Protein AF-A0A4C1SD16-F1 (afdb_monomer)

Organism: Eumeta variegata (NCBI:txid151549)

Solvent-accessible surface area (backbone atoms only — not comparable to full-atom values): 7954 Å² total; per-residue (Å²): 136,87,85,84,81,86,81,81,81,81,81,81,78,88,81,86,79,81,88,83,91,84,89,83,85,88,73,81,88,77,89,76,85,75,83,66,86,53,93,75,70,70,78,79,90,65,90,68,82,77,78,76,79,74,75,88,68,74,70,80,69,47,78,40,91,42,68,75,43,73,69,59,51,51,52,49,34,74,75,73,43,80,88,42,58,48,82,43,75,42,74,61,86,95,42,52,24,24,36,38,38,64,56,76,76,73,81,76,78,132

pLDDT: mean 72.05, std 16.51, range [34.72, 94.25]

Mean predicted aligned error: 20.41 Å

Structure (mmCIF, N/CA/C/O backbone):
data_AF-A0A4C1SD16-F1
#
_entry.id   AF-A0A4C1SD16-F1
#
loop_
_atom_site.group_PDB
_atom_site.id
_atom_site.type_symbol
_atom_site.label_atom_id
_atom_site.label_alt_id
_atom_site.label_comp_id
_atom_site.label_asym_id
_atom_site.label_entity_id
_atom_site.label_seq_id
_atom_site.pdbx_PDB_ins_code
_atom_site.Cartn_x
_atom_site.Cartn_y
_atom_site.Cartn_z
_atom_site.occupancy
_atom_site.B_iso_or_equiv
_atom_site.auth_seq_id
_atom_site.auth_comp_id
_atom_site.auth_asym_id
_atom_site.auth_atom_id
_atom_site.pdbx_PDB_model_num
ATOM 1 N N . MET A 1 1 ? 43.553 -12.737 -11.558 1.00 48.62 1 MET A N 1
ATOM 2 C CA . MET A 1 1 ? 44.228 -11.443 -11.335 1.00 48.62 1 MET A CA 1
ATOM 3 C C . MET A 1 1 ? 43.387 -10.611 -10.385 1.00 48.62 1 MET A C 1
ATOM 5 O O . MET A 1 1 ? 42.163 -10.644 -10.478 1.00 48.62 1 MET A O 1
ATOM 9 N N . ASP A 1 2 ? 44.059 -9.990 -9.423 1.00 52.66 2 ASP A N 1
ATOM 10 C CA . ASP A 1 2 ? 43.539 -9.590 -8.114 1.00 52.66 2 ASP A CA 1
ATOM 11 C C . ASP A 1 2 ? 42.582 -8.392 -8.123 1.00 52.66 2 ASP A C 1
ATOM 13 O O . ASP A 1 2 ? 42.792 -7.400 -8.817 1.00 52.66 2 ASP A O 1
ATOM 17 N N . ARG A 1 3 ? 41.541 -8.464 -7.282 1.00 61.97 3 ARG A N 1
ATOM 18 C CA . ARG A 1 3 ? 40.680 -7.325 -6.937 1.00 61.97 3 ARG A CA 1
ATOM 19 C C . ARG A 1 3 ? 41.103 -6.798 -5.570 1.00 61.97 3 ARG A C 1
ATOM 21 O O . ARG A 1 3 ? 40.633 -7.295 -4.549 1.00 61.97 3 ARG A O 1
ATOM 28 N N . TYR A 1 4 ? 41.978 -5.801 -5.538 1.00 70.31 4 TYR A N 1
ATOM 29 C CA . TYR A 1 4 ? 42.266 -5.086 -4.296 1.00 70.31 4 TYR A CA 1
ATOM 30 C C . TYR A 1 4 ? 41.137 -4.094 -4.002 1.00 70.31 4 TYR A C 1
ATOM 32 O O . TYR A 1 4 ? 40.810 -3.249 -4.832 1.00 70.31 4 TYR A O 1
ATOM 40 N N . ILE A 1 5 ? 40.543 -4.192 -2.812 1.00 71.50 5 ILE A N 1
ATOM 41 C CA . ILE A 1 5 ? 39.614 -3.186 -2.292 1.00 71.50 5 ILE A CA 1
ATOM 42 C C . ILE A 1 5 ? 40.432 -2.233 -1.418 1.00 71.50 5 ILE A C 1
ATOM 44 O O . ILE A 1 5 ? 40.976 -2.635 -0.389 1.00 71.50 5 ILE A O 1
ATOM 48 N N . THR A 1 6 ? 40.536 -0.969 -1.817 1.00 65.88 6 THR A N 1
ATOM 49 C CA . THR A 1 6 ? 41.178 0.081 -1.019 1.00 65.88 6 THR A CA 1
ATOM 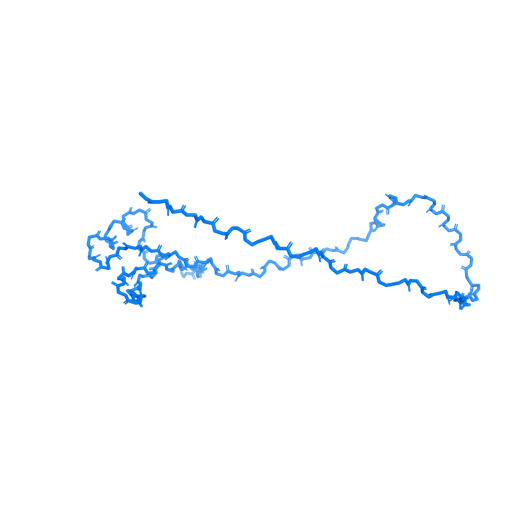50 C C . THR A 1 6 ? 40.219 0.559 0.073 1.00 65.88 6 THR A C 1
ATOM 52 O O . THR A 1 6 ? 39.249 1.271 -0.178 1.00 65.88 6 THR A O 1
ATOM 55 N N . VAL A 1 7 ? 40.471 0.162 1.323 1.00 67.25 7 VAL A N 1
ATOM 56 C CA . VAL A 1 7 ? 39.684 0.618 2.479 1.00 67.25 7 VAL A CA 1
ATOM 57 C C . VAL A 1 7 ? 40.284 1.923 3.013 1.00 67.25 7 VAL A C 1
ATOM 59 O O . VAL A 1 7 ? 41.321 1.920 3.675 1.00 67.25 7 VAL A O 1
ATOM 62 N N . VAL A 1 8 ? 39.638 3.057 2.734 1.00 68.88 8 VAL A N 1
ATOM 63 C CA . VAL A 1 8 ? 40.046 4.371 3.259 1.00 68.88 8 VAL A CA 1
ATOM 64 C C . VAL A 1 8 ? 39.604 4.495 4.726 1.00 68.88 8 VAL A C 1
ATOM 66 O O . VAL A 1 8 ? 38.414 4.431 5.039 1.00 68.88 8 VAL A O 1
ATOM 69 N N . LYS A 1 9 ? 40.559 4.662 5.653 1.00 70.88 9 LYS A N 1
ATOM 70 C CA . LYS A 1 9 ? 40.285 4.875 7.088 1.00 70.88 9 LYS A CA 1
ATOM 71 C C . LYS A 1 9 ? 39.626 6.246 7.310 1.00 70.88 9 LYS A C 1
ATOM 73 O O . LYS A 1 9 ? 40.157 7.259 6.865 1.00 70.88 9 LYS A O 1
ATOM 78 N N . ARG A 1 10 ? 38.499 6.300 8.035 1.00 64.69 10 ARG A N 1
ATOM 79 C CA . ARG A 1 10 ? 37.845 7.571 8.416 1.00 64.69 10 ARG A CA 1
ATOM 80 C C . ARG A 1 10 ? 38.685 8.324 9.456 1.00 64.69 10 ARG A C 1
ATOM 82 O O . ARG A 1 10 ? 39.172 7.723 10.413 1.00 64.69 10 ARG A O 1
ATOM 89 N N . GLY A 1 11 ? 38.846 9.634 9.258 1.00 66.69 11 GLY A N 1
ATOM 90 C CA . GLY A 1 11 ? 39.572 10.535 10.158 1.00 66.69 11 GLY A CA 1
ATOM 91 C C . GLY A 1 11 ? 38.939 10.636 11.552 1.00 66.69 11 GLY A C 1
ATOM 92 O O . GLY A 1 11 ? 37.726 10.508 11.708 1.00 66.69 11 GLY A O 1
ATOM 93 N N . ARG A 1 12 ? 39.790 10.829 12.568 1.00 64.19 12 ARG A N 1
ATOM 94 C CA . ARG A 1 12 ? 39.430 10.908 13.995 1.00 64.19 12 ARG A CA 1
ATOM 95 C C . ARG A 1 12 ? 38.642 12.189 14.320 1.00 64.19 12 ARG A C 1
ATOM 97 O O . ARG A 1 12 ? 38.887 13.234 13.727 1.00 64.19 12 ARG A O 1
ATOM 104 N N . SER A 1 13 ? 37.732 12.068 15.287 1.00 63.50 13 SER A N 1
ATOM 105 C CA . SER A 1 13 ? 36.763 13.063 15.772 1.00 63.50 13 SER A CA 1
ATOM 106 C C . SER A 1 13 ? 37.354 14.437 16.157 1.00 63.50 13 SER A C 1
ATOM 108 O O . SER A 1 13 ? 38.545 14.521 16.471 1.00 63.50 13 SER A O 1
ATOM 110 N N . PRO A 1 14 ? 36.536 15.513 16.203 1.00 68.56 14 PRO A N 1
ATOM 111 C CA . PRO A 1 14 ? 37.007 16.861 16.527 1.00 68.56 14 PRO A CA 1
ATOM 112 C C . PRO A 1 14 ? 37.561 16.984 17.955 1.00 68.56 14 PRO A C 1
ATOM 114 O O . PRO A 1 14 ? 37.008 16.433 18.907 1.00 68.56 14 PRO A O 1
ATOM 117 N N . LYS A 1 15 ? 38.651 17.748 18.100 1.00 59.91 15 LYS A N 1
ATOM 118 C CA . LYS A 1 15 ? 39.310 18.059 19.377 1.00 59.91 15 LYS A CA 1
ATOM 119 C C . LYS A 1 15 ? 38.539 19.162 20.116 1.00 59.91 15 LYS A C 1
ATOM 121 O O . LYS A 1 15 ? 38.435 20.274 19.614 1.00 59.9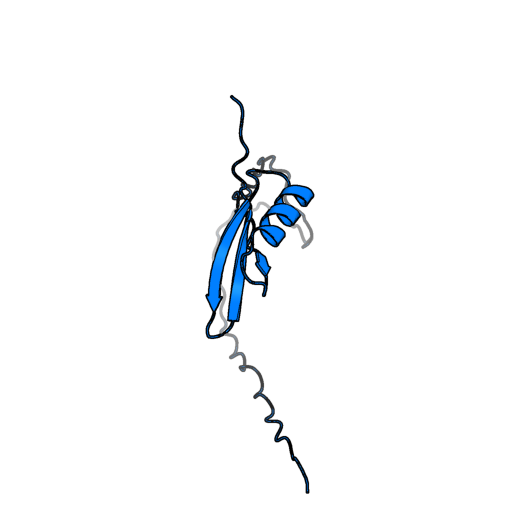1 15 LYS A O 1
ATOM 126 N N . SER A 1 16 ? 38.043 18.864 21.317 1.00 60.84 16 SER A N 1
ATOM 127 C CA . SER A 1 16 ? 37.448 19.840 22.245 1.00 60.84 16 SER A CA 1
ATOM 128 C C . SER A 1 16 ? 38.500 20.862 22.711 1.00 60.84 16 SER A C 1
ATOM 130 O O . SER A 1 16 ? 39.505 20.472 23.312 1.00 60.84 16 SER A O 1
ATOM 132 N N . SER A 1 17 ? 38.275 22.157 22.469 1.00 60.31 17 SER A N 1
ATOM 133 C CA . SER A 1 17 ? 39.109 23.255 22.981 1.00 60.31 17 SER A CA 1
ATOM 134 C C . SER A 1 17 ? 38.642 23.734 24.363 1.00 60.31 17 SER A C 1
ATOM 136 O O . SER A 1 17 ? 37.453 23.786 24.655 1.00 60.31 17 SER A O 1
ATOM 138 N N . LYS A 1 18 ? 39.624 24.046 25.212 1.00 53.47 18 LYS A N 1
ATOM 139 C CA . LYS A 1 18 ? 39.578 24.160 26.677 1.00 53.47 18 LYS A CA 1
ATOM 140 C C . LYS A 1 18 ? 38.783 25.360 27.231 1.00 53.47 18 LYS A C 1
ATOM 142 O O . LYS A 1 18 ? 38.885 26.465 26.721 1.00 53.47 18 LYS A O 1
ATOM 147 N N . VAL A 1 19 ? 38.095 25.080 28.344 1.00 54.75 19 VAL A N 1
ATOM 148 C CA . VAL A 1 19 ? 37.890 25.851 29.592 1.00 54.75 19 VAL A CA 1
ATOM 149 C C . VAL A 1 19 ? 38.352 27.319 29.593 1.00 54.75 19 VAL A C 1
ATOM 151 O O . VAL A 1 19 ? 39.551 27.585 29.575 1.00 54.75 19 VAL A O 1
ATOM 154 N N . SER A 1 20 ? 37.411 28.250 29.789 1.00 52.03 20 SER A N 1
ATOM 155 C CA . SER A 1 20 ? 37.695 29.587 30.324 1.00 52.03 20 SER A CA 1
ATOM 156 C C . SER A 1 20 ? 37.032 29.768 31.690 1.00 52.03 20 SER A C 1
ATOM 158 O O . SER A 1 20 ? 35.823 29.615 31.856 1.00 52.03 20 SER A O 1
ATOM 160 N N . SER A 1 21 ? 37.877 30.084 32.661 1.00 55.75 21 SER A N 1
ATOM 161 C CA . SER A 1 21 ? 37.614 30.455 34.045 1.00 55.75 21 SER A CA 1
ATOM 162 C C . SER A 1 21 ? 36.971 31.840 34.176 1.00 55.75 21 SER A C 1
ATOM 164 O O . SER A 1 21 ? 37.465 32.782 33.565 1.00 55.75 21 SER A O 1
ATOM 166 N N . VAL A 1 22 ? 35.953 31.975 35.034 1.00 51.34 22 VAL A N 1
ATOM 167 C CA . VAL A 1 22 ? 35.925 32.828 36.251 1.00 51.34 22 VAL A CA 1
ATOM 168 C C . VAL A 1 22 ? 34.469 32.917 36.771 1.00 51.34 22 VAL A C 1
ATOM 170 O O . VAL A 1 22 ? 33.566 33.221 35.995 1.00 51.34 22 VAL A O 1
ATOM 173 N N . PRO A 1 23 ? 34.217 32.659 38.071 1.00 56.12 23 PRO A N 1
ATOM 174 C CA . PRO A 1 23 ? 32.895 32.747 38.693 1.00 56.12 23 PRO A CA 1
ATOM 175 C C . PRO A 1 23 ? 32.668 34.099 39.397 1.00 56.12 23 PRO A C 1
ATOM 177 O O . PRO A 1 23 ? 33.634 34.716 39.845 1.00 56.12 23 PRO A O 1
ATOM 180 N N . LYS A 1 24 ? 31.394 34.499 39.560 1.00 47.19 24 LYS A N 1
ATOM 181 C CA . LYS A 1 24 ? 30.793 35.133 40.763 1.00 47.19 24 LYS A CA 1
ATOM 182 C C . LYS A 1 24 ? 29.344 35.540 40.460 1.00 47.19 24 LYS A C 1
ATOM 184 O O . LYS A 1 24 ? 29.082 36.598 39.905 1.00 47.19 24 LYS A O 1
ATOM 189 N N . ILE A 1 25 ? 28.400 34.677 40.831 1.00 52.88 25 ILE A N 1
ATOM 190 C CA . ILE A 1 25 ? 26.991 35.053 40.977 1.00 52.88 25 ILE A CA 1
ATOM 191 C C . ILE A 1 25 ? 26.872 35.618 42.396 1.00 52.88 25 ILE A C 1
ATOM 193 O O . ILE A 1 25 ? 26.968 34.860 43.359 1.00 52.88 25 ILE A O 1
ATOM 197 N N . SER A 1 26 ? 26.711 36.932 42.542 1.00 54.88 26 SER A N 1
ATOM 198 C CA . SER A 1 26 ? 26.239 37.525 43.793 1.00 54.88 26 SER A CA 1
ATOM 199 C C . SER A 1 26 ? 24.734 37.282 43.883 1.00 54.88 26 SER A C 1
ATOM 201 O O . SER A 1 26 ? 23.967 37.830 43.092 1.00 54.88 26 SER A O 1
ATOM 203 N N . ARG A 1 27 ? 24.304 36.432 44.813 1.00 54.50 27 ARG A N 1
ATOM 204 C CA . ARG A 1 27 ? 22.922 36.437 45.293 1.00 54.50 27 ARG A CA 1
ATOM 205 C C . ARG A 1 27 ? 22.975 36.763 46.766 1.00 54.50 27 ARG A C 1
ATOM 207 O O . ARG A 1 27 ? 23.447 35.960 47.569 1.00 54.50 27 ARG A O 1
ATOM 214 N N . ASP A 1 28 ? 22.559 37.983 47.062 1.00 45.59 28 ASP A N 1
ATOM 215 C CA . ASP A 1 28 ? 22.177 38.381 48.397 1.00 45.59 28 ASP A CA 1
ATOM 216 C C . ASP A 1 28 ? 21.153 37.387 48.950 1.00 45.59 28 ASP A C 1
ATOM 218 O O . ASP A 1 28 ? 20.263 36.919 48.242 1.00 45.59 28 ASP A O 1
ATOM 222 N N . LYS A 1 29 ? 21.401 37.025 50.209 1.00 51.19 29 LYS A N 1
ATOM 223 C CA . LYS A 1 29 ? 20.467 36.575 51.243 1.00 51.19 29 LYS A CA 1
ATOM 224 C C . LYS A 1 29 ? 19.068 36.182 50.746 1.00 51.19 29 LYS A C 1
ATOM 226 O O . LYS A 1 29 ? 18.228 37.044 50.572 1.00 51.19 29 LYS A O 1
ATOM 231 N N . ASP A 1 30 ? 18.820 34.878 50.695 1.00 46.19 30 ASP A N 1
ATOM 232 C CA . ASP A 1 30 ? 17.694 34.281 51.412 1.00 46.19 30 ASP A CA 1
ATOM 233 C C . ASP A 1 30 ? 18.108 32.873 51.836 1.00 46.19 30 ASP A C 1
ATOM 235 O O . ASP A 1 30 ? 18.388 31.979 51.035 1.00 46.19 30 ASP A O 1
ATOM 239 N N . ALA A 1 31 ? 18.294 32.741 53.144 1.00 54.47 31 ALA A N 1
ATOM 240 C CA . ALA A 1 31 ? 18.752 31.540 53.801 1.00 54.47 31 ALA A CA 1
ATOM 241 C C . ALA A 1 31 ? 17.584 30.567 53.970 1.00 54.47 31 ALA A C 1
ATOM 243 O O . ALA A 1 31 ? 17.122 30.359 55.082 1.00 54.47 31 ALA A O 1
ATOM 244 N N . ASP A 1 32 ? 17.178 29.909 52.888 1.00 51.25 32 ASP A N 1
ATOM 245 C CA . ASP A 1 32 ? 16.509 28.615 52.993 1.00 51.25 32 ASP A CA 1
ATOM 246 C C . ASP A 1 32 ? 17.547 27.529 52.742 1.00 51.25 32 ASP A C 1
ATOM 248 O O . ASP A 1 32 ? 17.715 26.980 51.651 1.00 51.25 32 ASP A O 1
ATOM 252 N N . SER A 1 33 ? 18.298 27.257 53.809 1.00 54.25 33 SER A N 1
ATOM 253 C CA . SER A 1 33 ? 19.164 26.095 53.950 1.00 54.25 33 SER A CA 1
ATOM 254 C C . SER A 1 33 ? 18.332 24.811 53.850 1.00 54.25 33 SER A C 1
ATOM 256 O O . SER A 1 33 ? 18.068 24.137 54.845 1.00 54.25 33 SER A O 1
ATOM 258 N N . ILE A 1 34 ? 17.974 24.416 52.632 1.00 55.53 34 ILE A N 1
ATOM 259 C CA . ILE A 1 34 ? 17.724 23.016 52.305 1.00 55.53 34 ILE A CA 1
ATOM 260 C C . ILE A 1 34 ? 18.996 22.511 51.650 1.00 55.53 34 ILE A C 1
ATOM 262 O O . ILE A 1 34 ? 19.157 22.433 50.435 1.00 55.53 34 ILE A O 1
ATOM 266 N N . ASN A 1 35 ? 19.931 22.195 52.531 1.00 53.03 35 ASN A N 1
ATOM 267 C CA . ASN A 1 35 ? 21.102 21.413 52.241 1.00 53.03 35 ASN A CA 1
ATOM 268 C C . ASN A 1 35 ? 20.690 19.986 51.819 1.00 53.03 35 ASN A C 1
ATOM 270 O O . ASN A 1 35 ? 20.801 19.037 52.596 1.00 53.03 35 ASN A O 1
ATOM 274 N N . SER A 1 36 ? 20.183 19.812 50.596 1.00 57.81 36 SER A N 1
ATOM 275 C CA . SER A 1 36 ? 20.060 18.488 49.996 1.00 57.81 36 SER A CA 1
ATOM 276 C C . SER A 1 36 ? 21.381 18.144 49.305 1.00 57.81 36 SER A C 1
ATOM 278 O O . SER A 1 36 ? 21.526 18.291 48.095 1.00 57.81 36 SER A O 1
ATOM 280 N N . HIS A 1 37 ? 22.341 17.616 50.070 1.00 61.41 37 HIS A N 1
ATOM 281 C CA . HIS A 1 37 ? 23.515 16.902 49.535 1.00 61.41 37 HIS A CA 1
ATOM 282 C C . HIS A 1 37 ? 23.134 15.681 48.669 1.00 61.41 37 HIS A C 1
ATOM 284 O O . HIS A 1 37 ? 23.994 15.039 48.070 1.00 61.41 37 HIS A O 1
ATOM 290 N N . ASN A 1 38 ? 21.846 15.345 48.578 1.00 62.56 38 ASN A N 1
ATOM 291 C CA . ASN A 1 38 ? 21.350 14.315 47.689 1.00 62.56 38 ASN A CA 1
ATOM 292 C C . ASN A 1 38 ? 21.185 14.843 46.264 1.00 62.56 38 ASN A C 1
ATOM 294 O O . ASN A 1 38 ? 20.196 15.480 45.926 1.00 62.56 38 ASN A O 1
ATOM 298 N N . ARG A 1 39 ? 22.113 14.448 45.388 1.00 67.12 39 ARG A N 1
ATOM 299 C CA . ARG A 1 39 ? 21.969 14.547 43.924 1.00 67.12 39 ARG A CA 1
ATOM 300 C C . ARG A 1 39 ? 20.829 13.695 43.341 1.00 67.12 39 ARG A C 1
ATOM 302 O O . ARG A 1 39 ? 20.582 13.761 42.142 1.00 67.12 39 ARG A O 1
ATOM 309 N N . PHE A 1 40 ? 20.189 12.876 44.173 1.00 64.31 40 PHE A N 1
ATOM 310 C CA . PHE A 1 40 ? 19.085 11.987 43.820 1.00 64.31 40 PHE A CA 1
ATOM 311 C C . PHE A 1 40 ? 17.750 12.424 44.430 1.00 64.31 40 PHE A C 1
ATOM 313 O O . PHE A 1 40 ? 16.819 11.623 44.434 1.00 64.31 40 PHE A O 1
ATOM 320 N N . SER A 1 41 ? 17.629 13.641 44.979 1.00 70.19 41 SER A N 1
ATOM 321 C CA . SER A 1 41 ? 16.314 14.129 45.401 1.00 70.19 41 SER A CA 1
ATOM 322 C C . SER A 1 41 ? 15.437 14.311 44.162 1.00 70.19 41 SER A C 1
ATOM 324 O O . SER A 1 41 ? 15.509 15.305 43.440 1.00 70.19 41 SER A O 1
ATOM 326 N N . LEU A 1 42 ? 14.644 13.280 43.879 1.00 66.81 42 LEU A N 1
ATOM 327 C CA . LEU A 1 42 ? 13.573 13.333 42.902 1.00 66.81 42 LEU A CA 1
ATOM 328 C C . LEU A 1 42 ? 12.548 14.370 43.373 1.00 66.81 42 LEU A C 1
ATOM 330 O O . LEU A 1 42 ? 12.390 14.617 44.569 1.00 66.81 42 LEU A O 1
ATOM 334 N N . LEU A 1 43 ? 11.963 15.039 42.385 1.00 67.00 43 LEU A N 1
ATOM 335 C CA . LEU A 1 43 ? 11.195 16.271 42.486 1.00 67.00 43 LEU A CA 1
ATOM 336 C C . LEU A 1 43 ? 10.181 16.253 43.637 1.00 67.00 43 LEU A C 1
ATOM 338 O O . LEU A 1 43 ? 9.550 15.237 43.901 1.00 67.00 43 LEU A O 1
ATOM 342 N N . LYS A 1 44 ? 9.991 17.410 44.287 1.00 65.94 44 LYS A N 1
ATOM 343 C CA . LYS A 1 44 ? 8.868 17.595 45.212 1.00 65.94 44 LYS A CA 1
ATOM 344 C C . LYS A 1 44 ? 7.562 17.343 44.464 1.00 65.94 44 LYS A C 1
ATOM 346 O O . LYS A 1 44 ? 7.418 17.840 43.347 1.00 65.94 44 LYS A O 1
ATOM 351 N N . ASP A 1 45 ? 6.638 16.642 45.116 1.00 59.97 45 ASP A N 1
ATOM 352 C CA . ASP A 1 45 ? 5.287 16.364 44.631 1.00 59.97 45 ASP A CA 1
ATOM 353 C C . ASP A 1 45 ? 4.531 17.674 44.393 1.00 59.97 45 ASP A C 1
ATOM 355 O O . ASP A 1 45 ? 3.806 18.189 45.246 1.00 59.97 45 ASP A O 1
ATOM 359 N N . LYS A 1 46 ? 4.725 18.257 43.215 1.00 60.97 46 LYS A N 1
ATOM 360 C CA . LYS A 1 46 ? 3.725 19.125 42.626 1.00 60.97 46 LYS A CA 1
ATOM 361 C C . LYS A 1 46 ? 2.846 18.211 41.798 1.00 60.97 46 LYS A C 1
ATOM 363 O O . LYS A 1 46 ? 3.311 17.620 40.827 1.00 60.97 46 LYS A O 1
ATOM 368 N N . ASN A 1 47 ? 1.595 18.073 42.229 1.00 61.34 47 ASN A N 1
ATOM 369 C CA . ASN A 1 47 ? 0.511 17.476 41.455 1.00 61.34 47 ASN A CA 1
ATOM 370 C C . ASN A 1 47 ? 0.182 18.378 40.254 1.00 61.34 47 ASN A C 1
ATOM 372 O O . ASN A 1 47 ? -0.936 18.864 40.119 1.00 61.34 47 ASN A O 1
ATOM 376 N N . ASP A 1 48 ? 1.173 18.648 39.411 1.00 61.06 48 ASP A N 1
ATOM 377 C CA . ASP A 1 48 ? 0.943 19.194 38.090 1.00 61.06 48 ASP A CA 1
ATOM 378 C C . ASP A 1 48 ? 0.634 17.979 37.221 1.00 61.06 48 ASP A C 1
ATOM 380 O O . ASP A 1 48 ? 1.516 17.185 36.891 1.00 61.06 48 ASP A O 1
ATOM 384 N N . GLU A 1 49 ? -0.650 17.775 36.936 1.00 63.34 49 GLU A N 1
ATOM 385 C CA . GLU A 1 49 ? -1.129 16.780 35.988 1.00 63.34 49 GLU A CA 1
ATOM 386 C C . GLU A 1 49 ? -0.465 17.060 34.631 1.00 63.34 49 GLU A C 1
ATOM 388 O O . GLU A 1 49 ? -0.904 17.900 33.845 1.00 63.34 49 GLU A O 1
ATOM 393 N N . VAL A 1 50 ? 0.670 16.405 34.375 1.00 61.31 50 VAL A N 1
ATOM 394 C CA . VAL A 1 50 ? 1.379 16.510 33.102 1.00 61.31 50 VAL A CA 1
ATOM 395 C C . VAL A 1 50 ? 0.535 15.776 32.069 1.00 61.31 50 VAL A C 1
ATOM 397 O O . VAL A 1 50 ? 0.708 14.581 31.827 1.00 61.31 50 VAL A O 1
ATOM 400 N N . THR A 1 51 ? -0.388 16.493 31.431 1.00 61.56 51 THR A N 1
ATOM 401 C CA . THR A 1 51 ? -1.037 16.027 30.208 1.00 61.56 51 THR A CA 1
ATOM 402 C C . THR A 1 51 ? 0.033 15.879 29.132 1.00 61.56 51 THR A C 1
ATOM 404 O O . THR A 1 51 ? 0.410 16.840 28.456 1.00 61.56 51 THR A O 1
ATOM 407 N N . VAL A 1 52 ? 0.551 14.660 28.979 1.00 62.66 52 VAL A N 1
ATOM 408 C CA . VAL A 1 52 ? 1.405 14.282 27.855 1.00 62.66 52 VAL A CA 1
ATOM 409 C C . VAL A 1 52 ? 0.535 14.343 26.604 1.00 62.66 52 VAL A C 1
ATOM 411 O O . VAL A 1 52 ? -0.206 13.413 26.286 1.00 62.66 52 VAL A O 1
ATOM 414 N N . THR A 1 53 ? 0.597 15.464 25.888 1.00 58.09 53 THR A N 1
ATOM 415 C CA . THR A 1 53 ? -0.041 15.599 24.579 1.00 58.09 53 THR A CA 1
ATOM 416 C C . THR A 1 53 ? 0.699 14.702 23.588 1.00 58.09 53 THR A C 1
ATOM 418 O O . THR A 1 53 ? 1.684 15.082 22.955 1.00 58.09 53 THR A O 1
ATOM 421 N N . THR A 1 54 ? 0.246 13.455 23.464 1.00 63.94 54 THR A N 1
ATOM 422 C CA . THR A 1 54 ? 0.698 12.575 22.387 1.00 63.94 54 THR A CA 1
ATOM 423 C C . THR A 1 54 ? 0.154 13.154 21.087 1.00 63.94 54 THR A C 1
ATOM 425 O O . THR A 1 54 ? -1.032 13.054 20.778 1.00 63.94 54 THR A O 1
ATOM 428 N N . LYS A 1 55 ? 1.004 13.857 20.330 1.00 62.44 55 LYS A N 1
ATOM 429 C CA . LYS A 1 55 ? 0.630 14.315 18.988 1.00 62.44 55 LYS A CA 1
ATOM 430 C C . LYS A 1 55 ? 0.161 13.087 18.212 1.00 62.44 55 LYS A C 1
ATOM 432 O O . LYS A 1 55 ? 0.928 12.132 18.081 1.00 62.44 55 LYS A O 1
ATOM 437 N N . SER A 1 56 ? -1.079 13.094 17.719 1.00 64.44 56 SER A N 1
ATOM 438 C CA . SER A 1 56 ? -1.597 12.007 16.888 1.00 64.44 56 SER A CA 1
ATOM 439 C C . SER A 1 56 ? -0.842 12.007 15.557 1.00 64.44 56 SER A C 1
ATOM 441 O O . SER A 1 56 ? -1.240 12.650 14.584 1.00 64.44 56 SER A O 1
ATOM 443 N N . SER A 1 57 ? 0.311 11.348 15.519 1.00 71.25 57 SER A N 1
ATOM 444 C CA . SER A 1 57 ? 1.053 11.166 14.282 1.00 71.25 57 SER A CA 1
ATOM 445 C C . SER A 1 57 ? 0.391 10.047 13.502 1.00 71.25 57 SER A C 1
ATOM 447 O O . SER A 1 57 ? 0.241 8.934 14.007 1.00 71.25 57 SER A O 1
ATOM 449 N N . LYS A 1 58 ? 0.033 10.330 12.249 1.00 76.00 58 LYS A N 1
ATOM 450 C CA . LYS A 1 58 ? -0.307 9.277 11.293 1.00 76.00 58 LYS A CA 1
ATOM 451 C C . LYS A 1 58 ? 0.863 8.277 11.239 1.00 76.00 58 LYS A C 1
ATOM 453 O O . LYS A 1 58 ? 2.023 8.706 11.300 1.00 76.00 58 LYS A O 1
ATOM 458 N N . PRO A 1 59 ? 0.588 6.969 11.152 1.00 82.94 59 PRO A N 1
ATOM 459 C CA . PRO A 1 59 ? 1.616 5.958 11.032 1.00 82.94 59 PRO A CA 1
ATOM 460 C C . PRO A 1 59 ? 2.378 6.161 9.719 1.00 82.94 59 PRO A C 1
ATOM 462 O O . PRO A 1 59 ? 1.822 6.678 8.737 1.00 82.94 59 PRO A O 1
ATOM 465 N N . PRO A 1 60 ? 3.658 5.770 9.692 1.00 88.06 60 PRO A N 1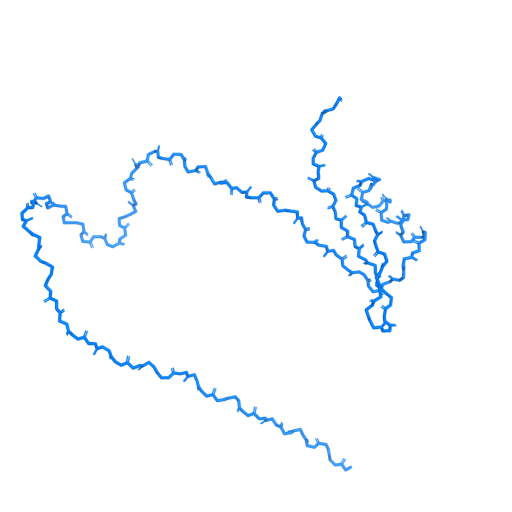
ATOM 466 C CA . PRO A 1 60 ? 4.462 5.885 8.493 1.00 88.06 60 PRO A CA 1
ATOM 467 C C . PRO A 1 60 ? 3.907 4.980 7.37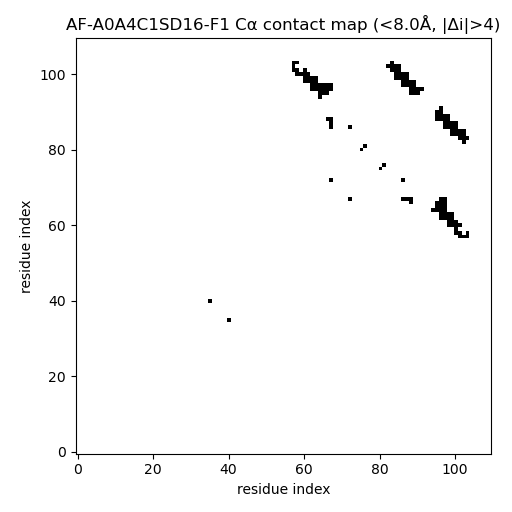8 1.00 88.06 60 PRO A C 1
ATOM 469 O O . PRO A 1 60 ? 3.387 3.898 7.660 1.00 88.06 60 PRO A O 1
ATOM 472 N N . PRO A 1 61 ? 4.025 5.395 6.106 1.00 91.31 61 PRO A N 1
ATOM 473 C CA . PRO A 1 61 ? 3.658 4.552 4.978 1.00 91.31 61 PRO A CA 1
ATOM 474 C C . PRO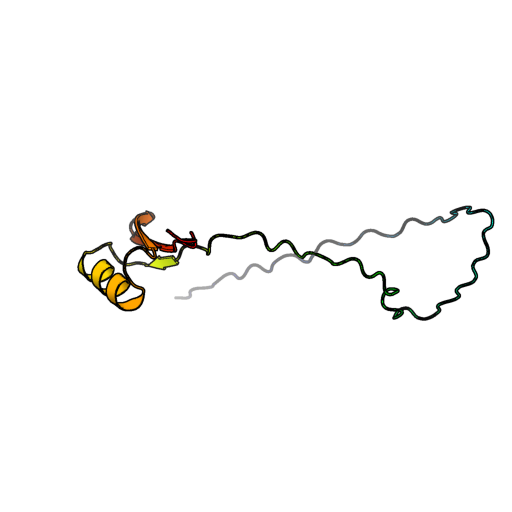 A 1 61 ? 4.570 3.334 4.841 1.00 91.31 61 PRO A C 1
ATOM 476 O O . PRO A 1 61 ? 5.771 3.404 5.109 1.00 91.31 61 PRO A O 1
ATOM 479 N N . ILE A 1 62 ? 4.002 2.254 4.314 1.00 93.06 62 ILE A N 1
ATOM 480 C CA . ILE A 1 62 ? 4.712 1.025 3.953 1.00 93.06 62 ILE A CA 1
ATOM 481 C C . ILE A 1 62 ? 4.919 1.011 2.435 1.00 93.06 62 ILE A C 1
ATOM 483 O O . ILE A 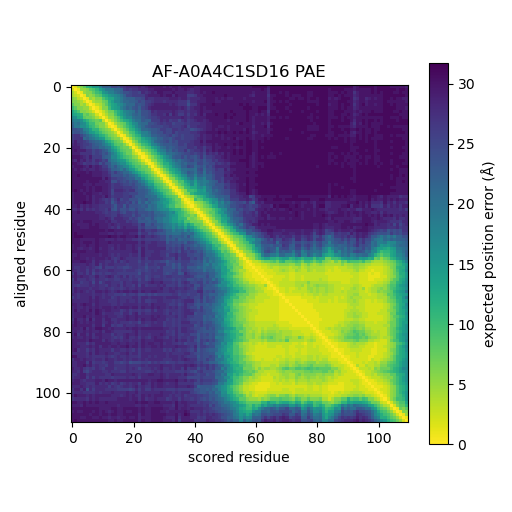1 62 ? 4.022 1.392 1.689 1.00 93.06 62 ILE A O 1
ATOM 487 N N . TYR A 1 63 ? 6.084 0.565 1.966 1.00 93.38 63 TYR A N 1
ATOM 488 C CA . TYR A 1 63 ? 6.386 0.435 0.538 1.00 93.38 63 TYR A CA 1
ATOM 489 C C . TYR A 1 63 ? 6.651 -1.027 0.190 1.00 93.38 63 TYR A C 1
ATOM 491 O O . TYR A 1 63 ? 7.482 -1.679 0.821 1.00 93.38 63 TYR A O 1
ATOM 499 N N . LEU A 1 64 ? 5.965 -1.523 -0.834 1.00 92.75 64 LEU A N 1
ATOM 500 C CA . LEU A 1 64 ? 6.162 -2.849 -1.404 1.00 92.75 64 LEU A CA 1
ATOM 501 C C . LEU A 1 64 ? 6.850 -2.714 -2.761 1.00 92.75 64 LEU A C 1
ATOM 503 O O . LEU A 1 64 ? 6.419 -1.924 -3.599 1.00 92.75 64 LEU A O 1
ATOM 507 N N . ARG A 1 65 ? 7.884 -3.523 -3.012 1.00 90.62 65 ARG A N 1
ATOM 508 C CA . ARG A 1 65 ? 8.488 -3.677 -4.351 1.00 90.62 65 ARG A CA 1
ATOM 509 C C . ARG A 1 65 ? 7.669 -4.644 -5.206 1.00 90.62 65 ARG A C 1
ATOM 511 O O . ARG A 1 65 ? 8.189 -5.615 -5.746 1.00 90.62 65 ARG A O 1
ATOM 518 N N . GLU A 1 66 ? 6.371 -4.399 -5.262 1.00 88.81 66 GLU A N 1
ATOM 519 C CA . GLU A 1 66 ? 5.417 -5.146 -6.066 1.00 88.81 66 GLU A CA 1
ATOM 520 C C . GLU A 1 66 ? 4.564 -4.148 -6.845 1.00 88.81 66 GLU A C 1
ATOM 522 O O . GLU A 1 66 ? 4.201 -3.081 -6.335 1.00 88.81 66 GLU A O 1
ATOM 527 N N . LYS A 1 67 ? 4.239 -4.499 -8.091 1.00 88.88 67 LYS A N 1
ATOM 528 C CA . LYS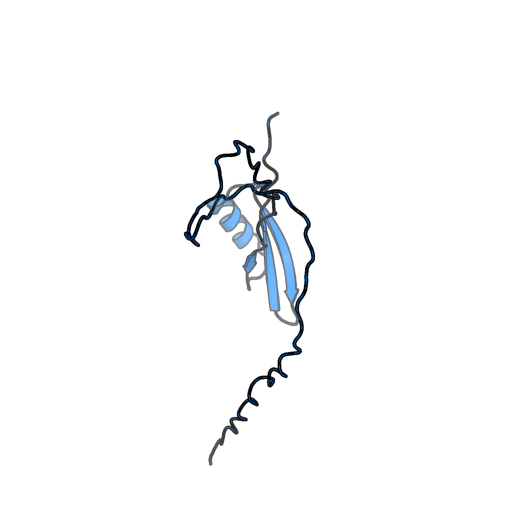 A 1 67 ? 3.324 -3.719 -8.922 1.00 88.88 67 LYS A CA 1
ATOM 529 C C . LYS A 1 67 ? 1.933 -3.703 -8.302 1.00 88.88 67 LYS A C 1
ATOM 531 O O . LYS A 1 67 ? 1.434 -4.728 -7.842 1.00 88.88 67 LYS A O 1
ATOM 536 N N . ASN A 1 68 ? 1.277 -2.550 -8.380 1.00 91.00 68 ASN A N 1
ATOM 537 C CA . ASN A 1 68 ? -0.125 -2.451 -8.011 1.00 91.00 68 ASN A CA 1
ATOM 538 C C . ASN A 1 68 ? -0.952 -3.378 -8.919 1.00 91.00 68 ASN A C 1
ATOM 540 O O . ASN A 1 68 ? -0.887 -3.282 -10.146 1.00 91.00 68 ASN A O 1
ATOM 544 N N . SER A 1 69 ? -1.688 -4.303 -8.307 1.00 92.31 69 SER A N 1
ATOM 545 C CA . SER A 1 69 ? -2.562 -5.242 -9.000 1.00 92.31 69 SER A CA 1
ATOM 546 C C . SER A 1 69 ? -3.831 -5.490 -8.192 1.00 92.31 69 SER A C 1
ATOM 548 O O . SER A 1 69 ? -3.821 -5.462 -6.960 1.00 92.31 69 SER A O 1
ATOM 550 N N . ASN A 1 70 ? -4.927 -5.819 -8.879 1.00 93.19 70 ASN A N 1
ATOM 551 C CA . ASN A 1 70 ? -6.192 -6.152 -8.219 1.00 93.19 70 ASN A CA 1
ATOM 552 C C . ASN A 1 70 ? -6.059 -7.354 -7.268 1.00 93.19 70 ASN A C 1
ATOM 554 O O . ASN A 1 70 ? -6.742 -7.412 -6.250 1.00 93.19 70 ASN A O 1
ATOM 558 N N . ALA A 1 71 ? -5.175 -8.307 -7.576 1.00 94.06 71 ALA A N 1
ATOM 559 C CA . ALA A 1 71 ? -4.912 -9.454 -6.711 1.00 94.06 71 ALA A CA 1
ATOM 560 C C . ALA A 1 71 ? -4.248 -9.033 -5.390 1.00 94.06 71 ALA A C 1
ATOM 562 O O . ALA A 1 71 ? -4.664 -9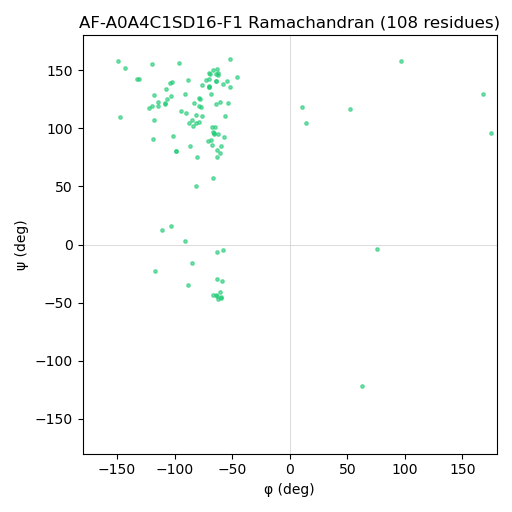.496 -4.327 1.00 94.06 71 ALA A O 1
ATOM 563 N N . LEU A 1 72 ? -3.264 -8.127 -5.448 1.00 91.75 72 LEU A N 1
ATOM 564 C CA . LEU A 1 72 ? -2.613 -7.563 -4.264 1.00 91.75 72 LEU A CA 1
ATOM 565 C C . LEU A 1 72 ? -3.615 -6.782 -3.406 1.00 91.75 72 LEU A C 1
ATOM 567 O O . LEU A 1 72 ? -3.699 -7.011 -2.202 1.00 91.75 72 LEU A O 1
ATOM 571 N N . VAL A 1 73 ? -4.429 -5.922 -4.029 1.00 91.44 73 VAL A N 1
ATOM 572 C CA . VAL A 1 73 ? -5.457 -5.141 -3.323 1.00 91.44 73 VAL A CA 1
ATOM 573 C C . VAL A 1 73 ? -6.458 -6.060 -2.615 1.00 91.44 73 VAL A C 1
ATOM 575 O O . VAL A 1 73 ? -6.720 -5.866 -1.432 1.00 91.44 73 VAL A O 1
ATOM 578 N N . LYS A 1 74 ? -6.948 -7.117 -3.279 1.00 94.25 74 LYS A N 1
ATOM 579 C CA . LYS A 1 74 ? -7.859 -8.101 -2.663 1.00 94.25 74 LYS A CA 1
ATOM 580 C C . LYS A 1 74 ? -7.236 -8.821 -1.465 1.00 94.25 74 LYS A C 1
ATOM 582 O O . LYS A 1 74 ? -7.911 -9.003 -0.457 1.00 94.25 74 LYS A O 1
ATOM 587 N N . LYS A 1 75 ? -5.957 -9.207 -1.546 1.00 93.56 75 LYS A N 1
ATOM 588 C CA . LYS A 1 75 ? -5.241 -9.825 -0.415 1.00 93.56 75 LYS A CA 1
ATOM 589 C C . LYS A 1 75 ? -5.119 -8.866 0.768 1.00 93.56 75 LYS A C 1
ATOM 591 O O . LYS A 1 75 ? -5.362 -9.273 1.899 1.00 93.56 75 LYS A O 1
ATOM 596 N N . LEU A 1 76 ? -4.776 -7.602 0.511 1.00 90.94 76 LEU A N 1
ATOM 597 C CA . LEU A 1 76 ? -4.671 -6.577 1.554 1.00 90.94 76 LEU A CA 1
ATOM 598 C C . LEU A 1 76 ? -6.028 -6.304 2.212 1.00 90.94 76 LEU A C 1
ATOM 600 O O . LEU A 1 76 ? -6.110 -6.258 3.436 1.00 90.94 76 LEU A O 1
ATOM 604 N N . ILE A 1 77 ? -7.094 -6.201 1.414 1.00 93.12 77 ILE A N 1
ATOM 605 C CA . ILE A 1 77 ? -8.467 -6.061 1.914 1.00 93.12 77 ILE A CA 1
ATOM 606 C C . ILE A 1 77 ? -8.845 -7.265 2.784 1.00 93.12 77 ILE A C 1
ATOM 608 O O . ILE A 1 77 ? -9.347 -7.082 3.886 1.00 93.12 77 ILE A O 1
ATOM 612 N N . SER A 1 78 ? -8.551 -8.488 2.338 1.00 94.25 78 SER A N 1
ATOM 613 C CA . SER A 1 78 ? -8.843 -9.701 3.111 1.00 94.25 78 SER A CA 1
ATOM 614 C C . SER A 1 78 ? -8.077 -9.778 4.436 1.00 94.25 78 SER A C 1
ATOM 616 O O . SER A 1 78 ? -8.562 -10.421 5.362 1.00 94.25 78 SER A O 1
ATOM 618 N N . ALA A 1 79 ? -6.882 -9.187 4.520 1.00 90.69 79 ALA A N 1
ATOM 619 C CA . ALA A 1 79 ? -6.038 -9.250 5.711 1.00 90.69 79 ALA A CA 1
ATOM 620 C C . ALA A 1 79 ? -6.319 -8.124 6.720 1.00 90.69 79 ALA A C 1
ATOM 622 O O . ALA A 1 79 ? -6.183 -8.341 7.920 1.00 90.69 79 ALA A O 1
ATOM 623 N N . ILE A 1 80 ? -6.665 -6.923 6.244 1.00 88.00 80 ILE A N 1
ATOM 624 C CA . ILE A 1 80 ? -6.731 -5.698 7.065 1.00 88.00 80 ILE A CA 1
ATOM 625 C C . ILE A 1 80 ? -8.165 -5.134 7.136 1.00 88.00 80 ILE A C 1
ATOM 627 O O . ILE A 1 80 ? -8.506 -4.435 8.086 1.00 88.00 80 ILE A O 1
ATOM 631 N N . GLY A 1 81 ? -9.023 -5.458 6.166 1.00 85.88 81 GLY A N 1
ATOM 632 C CA . GLY A 1 81 ? -10.385 -4.935 6.035 1.00 85.88 81 GLY A CA 1
ATOM 633 C C . GLY A 1 81 ? -10.496 -3.749 5.069 1.00 85.88 81 GLY A C 1
ATOM 634 O O . GLY A 1 81 ? -9.520 -3.051 4.784 1.00 85.88 81 GLY A O 1
ATOM 635 N N . GLU A 1 82 ? -11.702 -3.517 4.549 1.00 87.00 82 GLU A N 1
ATOM 636 C CA . GLU A 1 82 ? -11.996 -2.417 3.619 1.00 87.00 82 GLU A CA 1
ATOM 637 C C . GLU A 1 82 ? -11.936 -1.038 4.304 1.00 87.00 82 GLU A C 1
ATOM 639 O O . GLU A 1 82 ? -12.232 -0.898 5.487 1.00 87.00 82 GLU A O 1
ATOM 644 N N . GLY A 1 83 ? -11.529 0.001 3.563 1.00 83.69 83 GLY A N 1
ATOM 645 C CA . GLY A 1 83 ? -11.519 1.399 4.036 1.00 83.69 83 GLY A CA 1
ATOM 646 C C . GLY A 1 83 ? -10.390 1.779 5.007 1.00 83.69 83 GLY A C 1
ATOM 647 O O . GLY A 1 83 ? -10.235 2.953 5.349 1.00 83.69 83 GLY A O 1
ATOM 648 N N . THR A 1 84 ? -9.558 0.822 5.418 1.00 87.00 84 THR A N 1
ATOM 649 C CA . THR A 1 84 ? -8.503 1.022 6.428 1.00 87.00 84 THR A CA 1
ATOM 650 C C . THR A 1 84 ? -7.187 1.565 5.862 1.00 87.00 84 THR A C 1
ATOM 652 O O . THR A 1 84 ? -6.351 2.065 6.615 1.00 87.00 84 THR A O 1
ATOM 655 N N . PHE A 1 85 ? -6.974 1.500 4.545 1.00 89.50 85 PHE A N 1
ATOM 656 C CA . PHE A 1 85 ? -5.745 1.960 3.895 1.00 89.50 85 PHE A CA 1
ATOM 657 C C . PHE A 1 85 ? -5.983 2.478 2.473 1.00 89.50 85 PHE A C 1
ATOM 659 O O . PHE A 1 85 ? -6.932 2.093 1.793 1.00 89.50 85 PHE A O 1
ATOM 666 N N . TYR A 1 86 ? -5.053 3.307 2.000 1.00 90.38 86 TYR A N 1
ATOM 667 C CA . TYR A 1 86 ? -4.913 3.701 0.602 1.00 90.38 86 TYR A CA 1
ATOM 668 C C . TYR A 1 86 ? -3.746 2.968 -0.050 1.00 90.38 86 TYR A C 1
ATOM 670 O O . TYR A 1 86 ? -2.664 2.856 0.534 1.00 90.38 86 TYR A O 1
ATOM 678 N N . VAL A 1 87 ? -3.955 2.527 -1.290 1.00 92.00 87 VAL A N 1
ATOM 679 C CA . VAL A 1 87 ? -2.923 1.920 -2.134 1.00 92.00 87 VAL A CA 1
ATOM 680 C C . VAL A 1 87 ? -2.565 2.898 -3.243 1.00 92.00 87 VAL A C 1
ATOM 682 O O . VAL A 1 87 ? -3.424 3.291 -4.027 1.00 92.00 87 VAL A O 1
ATOM 685 N N . ILE A 1 88 ? -1.294 3.283 -3.318 1.00 92.50 88 ILE A N 1
ATOM 686 C CA . ILE A 1 88 ? -0.796 4.278 -4.268 1.00 92.50 88 ILE A CA 1
ATOM 687 C C . ILE A 1 88 ? 0.311 3.626 -5.107 1.00 92.50 88 ILE A C 1
ATOM 689 O O . ILE A 1 88 ? 1.335 3.230 -4.544 1.00 92.50 88 ILE A O 1
ATOM 693 N N . PRO A 1 89 ? 0.144 3.492 -6.434 1.00 92.44 89 PRO A N 1
ATOM 694 C CA . PRO A 1 89 ? 1.227 3.057 -7.308 1.00 92.44 89 PRO A CA 1
ATOM 695 C C . PRO A 1 89 ? 2.291 4.156 -7.413 1.00 92.44 89 PRO A C 1
ATOM 697 O O . PRO A 1 89 ? 1.971 5.333 -7.584 1.00 92.44 89 PRO A O 1
ATOM 700 N N . ILE A 1 90 ? 3.562 3.780 -7.314 1.00 93.31 90 ILE A N 1
ATOM 701 C CA . ILE A 1 90 ? 4.706 4.693 -7.383 1.00 93.31 90 ILE A CA 1
ATOM 702 C C . ILE A 1 90 ? 5.750 4.110 -8.333 1.00 93.31 90 ILE A C 1
ATOM 704 O O . ILE A 1 90 ? 5.991 2.908 -8.348 1.00 93.31 90 ILE A O 1
ATOM 708 N N . LYS A 1 91 ? 6.413 4.973 -9.104 1.00 91.19 91 LYS A N 1
ATOM 709 C CA . LYS A 1 91 ? 7.629 4.612 -9.837 1.00 91.19 91 LYS A CA 1
ATOM 710 C C . LYS A 1 91 ? 8.841 5.236 -9.175 1.00 91.19 91 LYS A C 1
ATOM 712 O O . LYS A 1 91 ? 8.900 6.455 -9.010 1.00 91.19 91 LYS A O 1
ATOM 717 N N . ARG A 1 92 ? 9.824 4.407 -8.832 1.00 87.44 92 ARG A N 1
ATOM 718 C CA . ARG A 1 92 ? 11.103 4.852 -8.279 1.00 87.44 92 ARG A CA 1
ATOM 719 C C . ARG A 1 92 ? 12.234 4.424 -9.208 1.00 87.44 92 ARG A C 1
ATOM 721 O O . ARG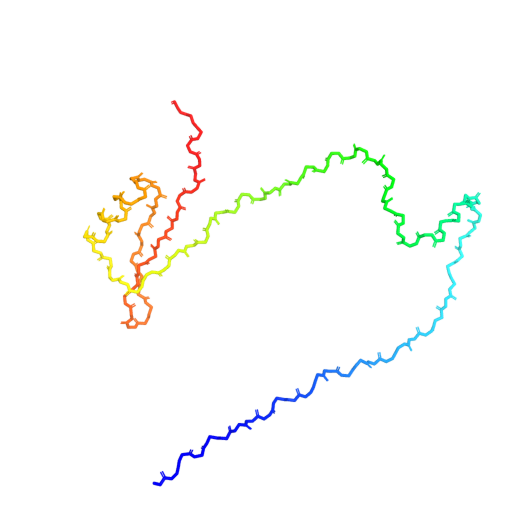 A 1 92 ? 12.768 3.321 -9.111 1.00 87.44 92 ARG A O 1
ATOM 728 N N . GLY A 1 93 ? 12.574 5.305 -10.147 1.00 88.94 93 GLY A N 1
ATOM 729 C CA . GLY A 1 93 ? 13.457 4.961 -11.261 1.00 88.94 93 GLY A CA 1
ATOM 730 C C . GLY A 1 93 ? 12.817 3.878 -12.133 1.00 88.94 93 GLY A C 1
ATOM 731 O O . GLY A 1 93 ? 11.702 4.059 -12.614 1.00 88.94 93 GLY A O 1
ATOM 732 N N . ASN A 1 94 ? 13.502 2.742 -12.278 1.00 90.75 94 ASN A N 1
ATOM 733 C CA . ASN A 1 94 ? 13.036 1.598 -13.073 1.00 90.75 94 ASN A CA 1
ATOM 734 C C . ASN A 1 94 ? 12.220 0.573 -12.265 1.00 90.75 94 ASN A C 1
ATOM 736 O O . ASN A 1 94 ? 11.871 -0.479 -12.795 1.00 90.75 94 ASN A O 1
ATOM 740 N N . ILE A 1 95 ? 11.960 0.839 -10.983 1.00 88.44 95 ILE A N 1
ATOM 741 C CA . ILE A 1 95 ? 11.225 -0.071 -10.103 1.00 88.44 95 ILE A CA 1
ATOM 742 C C . ILE A 1 95 ? 9.800 0.448 -9.937 1.00 88.44 95 ILE A C 1
ATOM 744 O O . ILE A 1 95 ? 9.586 1.602 -9.558 1.00 88.44 95 ILE A O 1
ATOM 748 N N . ASP A 1 96 ? 8.837 -0.432 -10.192 1.00 90.31 96 ASP A N 1
ATOM 749 C CA . ASP A 1 96 ? 7.445 -0.214 -9.826 1.00 90.31 96 ASP A CA 1
ATOM 750 C C . ASP A 1 96 ? 7.248 -0.608 -8.353 1.00 90.31 96 ASP A C 1
ATOM 752 O O . ASP A 1 96 ? 7.522 -1.743 -7.952 1.00 90.31 96 ASP A O 1
ATOM 756 N N . GLU A 1 97 ? 6.796 0.345 -7.546 1.00 91.75 97 GLU A N 1
ATOM 757 C CA . GLU A 1 97 ? 6.539 0.198 -6.117 1.00 91.75 97 GLU A CA 1
ATOM 758 C C . GLU A 1 97 ? 5.060 0.473 -5.813 1.00 91.75 97 GLU A C 1
ATOM 760 O O . GLU A 1 97 ? 4.369 1.215 -6.515 1.00 91.75 97 GLU A O 1
ATOM 765 N N . THR A 1 98 ? 4.569 -0.095 -4.719 1.00 92.94 98 THR A N 1
ATOM 766 C CA . THR A 1 98 ? 3.238 0.186 -4.182 1.00 92.94 98 THR A CA 1
ATOM 767 C C . THR A 1 98 ? 3.381 0.742 -2.777 1.00 92.94 98 THR A C 1
ATOM 769 O O . THR A 1 98 ? 3.901 0.074 -1.884 1.00 92.94 98 THR A O 1
ATOM 772 N N . LYS A 1 99 ? 2.911 1.969 -2.564 1.00 93.38 99 LYS A N 1
ATOM 773 C CA . LYS A 1 99 ? 2.837 2.590 -1.242 1.00 93.38 99 LYS A CA 1
ATOM 774 C C . LYS A 1 99 ? 1.482 2.302 -0.612 1.00 93.38 99 LYS A C 1
ATOM 776 O O . LYS A 1 99 ? 0.446 2.564 -1.217 1.00 93.38 99 LYS A O 1
ATOM 781 N N . ILE A 1 100 ? 1.508 1.827 0.622 1.00 92.81 100 ILE A N 1
ATOM 782 C CA . ILE A 1 100 ? 0.340 1.602 1.465 1.00 92.81 100 ILE A CA 1
ATOM 783 C C . ILE A 1 100 ? 0.355 2.658 2.567 1.00 92.81 100 ILE A C 1
ATOM 785 O O . ILE A 1 100 ? 1.314 2.757 3.337 1.00 92.81 100 ILE A O 1
ATOM 789 N N . GLN A 1 101 ? -0.700 3.464 2.633 1.00 89.69 101 GLN A N 1
ATOM 790 C CA . GLN A 1 101 ? -0.897 4.473 3.671 1.00 89.69 101 GLN A CA 1
ATOM 791 C C . GLN A 1 101 ? -2.107 4.077 4.513 1.00 89.69 101 GLN A C 1
ATOM 793 O O . GLN A 1 101 ? -3.210 3.990 3.987 1.00 89.69 101 GLN A O 1
ATOM 798 N N . VAL A 1 102 ? -1.912 3.853 5.810 1.00 86.81 102 VAL A N 1
ATOM 799 C CA . VAL A 1 102 ? -3.011 3.503 6.721 1.00 86.81 102 VAL A CA 1
ATOM 800 C C . VAL A 1 102 ? -3.840 4.744 7.053 1.00 86.81 102 VAL A C 1
ATOM 802 O O . VAL A 1 102 ? -3.286 5.816 7.332 1.00 86.81 102 VAL A O 1
ATOM 805 N N . ASN A 1 103 ? -5.160 4.575 7.052 1.00 78.44 103 ASN A N 1
ATOM 806 C CA . ASN A 1 103 ? -6.123 5.552 7.535 1.00 78.44 103 ASN A CA 1
ATOM 807 C C . ASN A 1 103 ? -6.224 5.444 9.047 1.00 78.44 103 ASN A C 1
ATOM 809 O O . ASN A 1 103 ? -6.725 4.464 9.584 1.00 78.44 103 ASN A O 1
ATOM 813 N N . THR A 1 104 ? -5.743 6.467 9.744 1.00 66.94 104 THR A N 1
ATOM 814 C CA . THR A 1 104 ? -5.916 6.588 11.199 1.00 66.94 104 THR A CA 1
ATOM 815 C C . THR A 1 104 ? -6.977 7.592 11.588 1.00 66.94 104 THR A C 1
ATOM 817 O O . THR A 1 104 ? -7.013 8.033 12.735 1.00 66.94 104 THR A O 1
ATOM 820 N N . GLU A 1 105 ? -7.830 7.979 10.645 1.00 61.31 105 GLU A N 1
ATOM 821 C CA . GLU A 1 105 ? -9.049 8.691 10.984 1.00 61.31 105 GLU A CA 1
ATOM 822 C C . GLU A 1 105 ? -9.919 7.700 11.754 1.00 61.31 105 GLU A C 1
ATOM 824 O O . GLU A 1 105 ? -10.555 6.822 11.178 1.00 61.31 105 GLU A O 1
ATOM 829 N N . LYS A 1 106 ? -9.855 7.774 13.089 1.00 54.50 106 LYS A N 1
ATOM 830 C CA . LYS A 1 106 ? -10.831 7.119 13.950 1.00 54.50 106 LYS A CA 1
ATOM 831 C C . LYS A 1 106 ? -12.180 7.667 13.504 1.00 54.50 106 LYS A C 1
ATOM 833 O O . LYS A 1 106 ? -12.445 8.848 13.711 1.00 54.50 106 LYS A O 1
ATOM 838 N N . THR A 1 107 ? -13.009 6.838 12.885 1.00 49.22 107 THR A N 1
ATOM 839 C CA . THR A 1 107 ? -14.436 7.103 12.723 1.00 49.22 107 THR A CA 1
ATOM 840 C C . THR A 1 107 ? -15.047 7.161 14.122 1.00 49.22 107 THR A C 1
ATOM 842 O O . THR A 1 107 ? -15.578 6.188 14.647 1.00 49.22 107 THR A O 1
ATOM 845 N N . THR A 1 108 ? -14.914 8.304 14.791 1.00 44.44 108 THR A N 1
ATOM 846 C CA . THR A 1 108 ? -15.788 8.667 15.901 1.00 44.44 108 THR A CA 1
ATOM 847 C C . THR A 1 108 ? -17.183 8.844 15.322 1.00 44.44 108 THR A C 1
ATOM 849 O O . THR A 1 108 ? -17.439 9.855 14.682 1.00 44.44 108 THR A O 1
ATOM 852 N N . GLY A 1 109 ? -18.011 7.814 15.517 1.00 47.16 109 GLY A N 1
ATOM 853 C CA . GLY A 1 109 ? -19.469 7.854 15.649 1.00 47.16 109 GLY A CA 1
ATOM 854 C C . GLY A 1 109 ? -20.268 8.579 14.568 1.00 47.16 109 GLY A C 1
ATOM 855 O O . GLY A 1 109 ? -20.242 9.804 14.471 1.00 47.16 109 GLY A O 1
ATOM 856 N N . ARG A 1 110 ? -21.106 7.822 13.861 1.00 34.72 110 ARG A N 1
ATOM 857 C CA . ARG A 1 110 ? -22.377 8.338 13.363 1.00 34.72 110 ARG A CA 1
ATOM 858 C C . ARG A 1 110 ? -23.495 7.400 13.779 1.00 34.72 110 ARG A C 1
ATOM 860 O O . ARG A 1 110 ? -23.225 6.179 13.794 1.00 34.72 110 ARG A O 1
#

Radius of gyration: 29.85 Å; Cα contacts (8 Å, |Δi|>4): 74; chains: 1; bounding box: 67×50×67 Å

Secondary structure (DSSP, 8-state):
-------PPPPPPPPPPP--------------------TT----------------PPPPPEEESS---HHHHHHHHHHH-TTSEEEEEEEETTEEEEEEEE--------

Nearest PDB structures (foldseek):
  7rjf-assembly2_B  TM=4.747E-01  e=7.915E-01  synthetic construct
  4grs-assembly1_C  TM=3.951E-01  e=1.576E+00  Thermotoga maritima MSB8
  7qep-assembly1_D2  TM=5.301E-01  e=4.861E+00  Encephalitozoon cuniculi GB-M1
  3j6x-assembly1_22  TM=4.465E-01  e=7.076E+00  Saccharomyces cerevisiae W303
  7mp7-assembly1_A  TM=4.449E-01  e=9.089E+00  Thermus thermophilus

Sequence (110 aa):
MDRYITVVKRGRSPKSSKVSSVPKISRDKDADSINSHNRFSLLKDKNDEVTVTTKSSKPPPIYLREKNSNALVKKLISAIGEGTFYVIPIKRGNIDETKIQVNTEKTTGR

Foldseek 3Di:
DDDDDDDDDDDDDDDDDDDDDDDDDDDDDDPPPPPPPDPPPDDDDDPPVPPPPPPPDFDDKDKDQDADDPVVVVVCCVVPNPPQWDWDWDDDDPTIMIIIGGDPPPPPDD